Protein AF-E3NRN8-F1 (afdb_monomer_lite)

pLDDT: mean 70.72, std 14.94, range [36.44, 88.88]

Foldseek 3Di:
DDDDLVNQLVVQLVLLCPDPVRVPDDSVLSSVQSNQKDKDKDAAQDKDWDDPQKDKRWSDADWDWDDDDDDDDIIITTGDDGIIIMIIRGNPSVVD

Sequence (96 aa):
MMESAREKTMTMKRYLKWSNRFCGYPEAVLLRIAEFCIEMRYEAREELVVKPQHVYLVCRGSVSLFLVFFLKKFYCFRKMSKYSDVICVGNRFYDN

Secondary structure (DSSP, 8-state):
----HHHHHHHHHHHHHHSTTTTTS-HHHHHHHHHH-EEEEEETT-EEEE-TTEEEEE-SS-EEEE----SS--EEEEE-SSEEEEEEEEGGGG--

Radius of gyration: 14.34 Å; chains: 1; bounding box: 44×21×36 Å

InterPro domains:
  IPR018490 Cyclic nucleotide-binding domain superfamily [SSF51206] (12-71)

Organism: Caenorhabditis remanei (NCBI:txid31234)

Structure (mmCIF, N/CA/C/O backbone):
data_AF-E3NRN8-F1
#
_entry.id   AF-E3NRN8-F1
#
loop_
_atom_site.group_PDB
_atom_site.id
_atom_site.type_symbol
_atom_site.label_atom_id
_atom_site.label_alt_id
_atom_site.label_comp_id
_atom_site.label_asym_id
_atom_site.label_entity_id
_atom_site.label_seq_id
_atom_site.pdbx_PDB_ins_code
_atom_site.Cartn_x
_atom_site.Cartn_y
_atom_site.Cartn_z
_atom_site.occupancy
_atom_site.B_iso_or_equiv
_atom_site.auth_seq_id
_atom_site.auth_comp_id
_atom_site.auth_asym_id
_atom_site.auth_atom_id
_atom_site.pdbx_PDB_model_num
ATOM 1 N N . MET A 1 1 ? 18.043 7.561 15.381 1.00 46.84 1 MET A N 1
ATOM 2 C CA . MET A 1 1 ? 18.520 7.224 14.023 1.00 46.84 1 MET A CA 1
ATOM 3 C C . MET A 1 1 ? 17.540 7.821 13.034 1.00 46.84 1 MET A C 1
ATOM 5 O O . MET A 1 1 ? 16.350 7.572 13.171 1.00 46.84 1 MET A O 1
ATOM 9 N N . MET A 1 2 ? 18.011 8.671 12.124 1.00 47.84 2 MET A N 1
ATOM 10 C CA . MET A 1 2 ? 17.179 9.220 11.055 1.00 47.84 2 MET A CA 1
ATOM 11 C C . MET A 1 2 ? 17.213 8.194 9.919 1.00 47.84 2 MET A C 1
ATOM 13 O O . MET A 1 2 ? 18.263 8.006 9.315 1.00 47.84 2 MET A O 1
ATOM 17 N N . GLU A 1 3 ? 16.118 7.466 9.699 1.00 58.53 3 GLU A N 1
ATOM 18 C CA . GLU A 1 3 ? 15.992 6.597 8.520 1.00 58.53 3 GLU A CA 1
ATOM 19 C C . GLU A 1 3 ? 16.222 7.438 7.265 1.00 58.53 3 GLU A C 1
ATOM 21 O O . GLU A 1 3 ? 15.573 8.476 7.081 1.00 58.53 3 GLU A O 1
ATOM 26 N N . SER A 1 4 ? 17.134 6.999 6.401 1.00 71.00 4 SER A N 1
ATOM 27 C CA . SER A 1 4 ? 17.337 7.674 5.125 1.00 71.00 4 SER A CA 1
ATOM 28 C C . SER A 1 4 ? 16.077 7.531 4.267 1.00 71.00 4 SER A C 1
ATOM 30 O O . SER A 1 4 ? 15.387 6.508 4.309 1.00 71.00 4 SER A O 1
ATOM 32 N N . ALA A 1 5 ? 15.777 8.537 3.441 1.00 69.06 5 ALA A N 1
ATOM 33 C CA . ALA A 1 5 ? 14.652 8.469 2.504 1.00 69.06 5 ALA A CA 1
ATOM 34 C C . ALA A 1 5 ? 14.691 7.178 1.659 1.00 69.06 5 ALA A C 1
ATOM 36 O O . ALA A 1 5 ? 13.662 6.555 1.418 1.00 69.06 5 ALA A O 1
ATOM 37 N N . ARG A 1 6 ? 15.899 6.713 1.316 1.00 73.25 6 ARG A N 1
ATOM 38 C CA . ARG A 1 6 ? 16.143 5.480 0.561 1.00 73.25 6 ARG A CA 1
ATOM 39 C C . ARG A 1 6 ? 15.745 4.210 1.321 1.00 73.25 6 ARG A C 1
ATOM 41 O O . ARG A 1 6 ? 15.192 3.293 0.716 1.00 73.25 6 ARG A O 1
ATOM 48 N N . GLU A 1 7 ? 16.002 4.140 2.624 1.00 78.31 7 GLU A N 1
ATOM 49 C CA . GLU A 1 7 ? 15.593 3.003 3.462 1.00 78.31 7 GLU A CA 1
ATOM 50 C C . GLU A 1 7 ? 14.071 2.924 3.586 1.00 78.31 7 GLU A C 1
ATOM 52 O O . GLU A 1 7 ? 13.503 1.838 3.441 1.00 78.31 7 GLU A O 1
ATOM 57 N N . LYS A 1 8 ? 13.395 4.070 3.741 1.00 78.06 8 LYS A N 1
ATOM 58 C CA . LYS A 1 8 ? 11.925 4.131 3.764 1.00 78.06 8 LYS A CA 1
ATOM 59 C C . LYS A 1 8 ? 11.313 3.646 2.457 1.00 78.06 8 LYS A C 1
ATOM 61 O O . LYS A 1 8 ? 10.452 2.769 2.484 1.00 78.06 8 LYS A O 1
ATOM 66 N N . THR A 1 9 ? 11.808 4.127 1.314 1.00 81.19 9 THR A N 1
ATOM 67 C CA . THR A 1 9 ? 11.344 3.684 -0.011 1.00 81.19 9 THR A CA 1
ATOM 68 C C . THR A 1 9 ? 11.530 2.177 -0.195 1.00 81.19 9 THR A C 1
ATOM 70 O O . THR A 1 9 ? 10.631 1.483 -0.669 1.00 81.19 9 THR A O 1
ATOM 73 N N . MET A 1 10 ? 12.669 1.623 0.229 1.00 83.31 10 MET A N 1
ATOM 74 C CA . MET A 1 10 ? 12.925 0.183 0.123 1.00 83.31 10 MET A CA 1
ATOM 75 C C . MET A 1 10 ? 11.995 -0.649 1.013 1.00 83.31 10 MET A C 1
ATOM 77 O O . MET A 1 10 ? 11.551 -1.721 0.593 1.00 83.31 10 MET A O 1
ATOM 81 N N . THR A 1 11 ? 11.663 -0.158 2.205 1.00 84.31 11 THR A N 1
ATOM 82 C CA . THR A 1 11 ? 10.697 -0.797 3.107 1.00 84.31 11 THR A CA 1
ATOM 83 C C . THR A 1 11 ? 9.278 -0.741 2.531 1.00 84.31 11 THR A C 1
ATOM 85 O O . THR A 1 11 ? 8.608 -1.771 2.460 1.00 84.31 11 THR A O 1
ATOM 88 N N . MET A 1 12 ? 8.855 0.408 1.996 1.00 84.88 12 MET A N 1
ATOM 89 C CA . MET A 1 12 ? 7.572 0.573 1.296 1.00 84.88 12 MET A CA 1
ATOM 90 C C . MET A 1 12 ? 7.444 -0.368 0.096 1.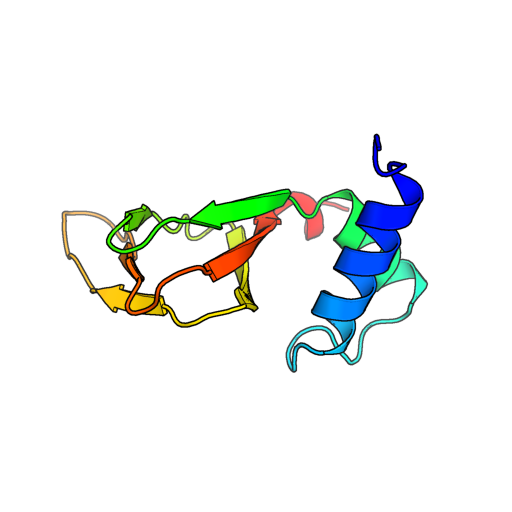00 84.88 12 MET A C 1
ATOM 92 O O . MET A 1 12 ? 6.432 -1.049 -0.065 1.00 84.88 12 MET A O 1
ATOM 96 N N . LYS A 1 13 ? 8.506 -0.482 -0.709 1.00 86.81 13 LYS A N 1
ATOM 97 C CA . LYS A 1 13 ? 8.570 -1.412 -1.843 1.00 86.81 13 LYS A CA 1
ATOM 98 C C . LYS A 1 13 ? 8.325 -2.857 -1.406 1.00 86.81 13 LYS A C 1
ATOM 100 O O . LYS A 1 13 ? 7.615 -3.593 -2.090 1.00 86.81 13 LYS A O 1
ATOM 105 N N . ARG A 1 14 ? 8.902 -3.279 -0.273 1.00 85.75 14 ARG A N 1
ATOM 106 C CA . ARG A 1 14 ? 8.686 -4.630 0.276 1.00 85.75 14 ARG A CA 1
ATOM 107 C C . ARG A 1 14 ? 7.222 -4.848 0.648 1.00 85.75 14 ARG A C 1
ATOM 109 O O . ARG A 1 14 ? 6.667 -5.872 0.262 1.00 85.75 14 ARG A O 1
ATOM 116 N N . TYR A 1 15 ? 6.588 -3.878 1.307 1.00 85.06 15 TYR A N 1
ATOM 117 C CA . TYR A 1 15 ? 5.163 -3.963 1.634 1.00 85.06 15 TYR A CA 1
ATOM 118 C C . TYR A 1 15 ? 4.278 -4.060 0.386 1.00 85.06 15 TYR A C 1
ATOM 120 O O . TYR A 1 15 ? 3.387 -4.905 0.332 1.00 85.06 15 TYR A O 1
ATOM 128 N N . LEU A 1 16 ? 4.562 -3.269 -0.653 1.00 85.12 16 LEU A N 1
ATOM 129 C CA . LEU A 1 16 ? 3.839 -3.351 -1.925 1.00 85.12 16 LEU A CA 1
ATOM 130 C C . LEU A 1 16 ? 4.002 -4.730 -2.578 1.00 85.12 16 LEU A C 1
ATOM 132 O O . LEU A 1 16 ? 3.014 -5.317 -3.021 1.00 85.12 16 LEU A O 1
ATOM 136 N N . LYS A 1 17 ? 5.219 -5.288 -2.573 1.00 86.00 17 LYS A N 1
ATOM 137 C CA . LYS A 1 17 ? 5.506 -6.616 -3.139 1.00 86.00 17 LYS A CA 1
ATOM 138 C C . LYS A 1 17 ? 4.757 -7.746 -2.425 1.00 86.00 17 LYS A C 1
ATOM 140 O O . LYS A 1 17 ? 4.417 -8.738 -3.060 1.00 86.00 17 LYS A O 1
ATOM 145 N N . TRP A 1 18 ? 4.496 -7.607 -1.127 1.00 84.56 18 TRP A N 1
ATOM 146 C CA . TRP A 1 18 ? 3.708 -8.575 -0.354 1.00 84.56 18 TRP A CA 1
ATOM 147 C C . TRP A 1 18 ? 2.197 -8.424 -0.529 1.00 84.56 18 TRP A C 1
ATOM 149 O O . TRP A 1 18 ? 1.443 -9.300 -0.116 1.00 84.56 18 TRP A O 1
ATOM 159 N N . SER A 1 19 ? 1.733 -7.340 -1.150 1.00 81.94 19 SER A N 1
ATOM 160 C CA . SER A 1 19 ? 0.314 -7.173 -1.443 1.00 81.94 19 SER A CA 1
ATOM 161 C C . SER A 1 19 ? -0.089 -7.954 -2.697 1.00 81.94 19 SER A C 1
ATOM 163 O O . SER A 1 19 ? 0.578 -7.877 -3.727 1.00 81.94 19 SER A O 1
ATOM 165 N N . ASN A 1 20 ? -1.245 -8.619 -2.663 1.00 80.81 20 ASN A N 1
ATOM 166 C CA . ASN A 1 20 ? -1.789 -9.302 -3.845 1.00 80.81 20 ASN A CA 1
ATOM 167 C C . ASN A 1 20 ? -2.077 -8.349 -5.013 1.00 80.81 20 ASN A C 1
ATOM 169 O O . ASN A 1 20 ? -2.084 -8.767 -6.164 1.00 80.81 20 ASN A O 1
ATOM 173 N N . ARG A 1 21 ? -2.335 -7.067 -4.724 1.00 81.00 21 ARG A N 1
ATOM 174 C CA . ARG A 1 21 ? -2.651 -6.072 -5.752 1.00 81.00 21 ARG A CA 1
ATOM 175 C C . ARG A 1 21 ? -1.408 -5.598 -6.492 1.00 81.00 21 ARG A C 1
ATOM 177 O O . ARG A 1 21 ? -1.490 -5.359 -7.691 1.00 81.00 21 ARG A O 1
ATOM 184 N N . PHE A 1 22 ? -0.294 -5.421 -5.779 1.00 83.31 22 PHE A N 1
ATOM 185 C CA . PHE A 1 22 ? 0.906 -4.820 -6.351 1.00 83.31 22 PHE A CA 1
ATOM 186 C C . PHE A 1 22 ? 2.043 -5.818 -6.634 1.00 83.31 22 PHE A C 1
ATOM 188 O O . PHE A 1 22 ? 3.002 -5.452 -7.307 1.00 83.31 22 PHE A O 1
ATOM 195 N N . CYS A 1 23 ? 1.953 -7.076 -6.190 1.00 82.00 23 CYS A N 1
ATOM 196 C CA . CYS A 1 23 ? 3.036 -8.061 -6.329 1.00 82.00 23 CYS A CA 1
ATOM 197 C C . CYS A 1 23 ? 3.507 -8.315 -7.772 1.00 82.00 23 CYS A C 1
ATOM 199 O O . CYS A 1 23 ? 4.669 -8.667 -7.967 1.00 82.00 23 CYS A O 1
ATOM 201 N N . GLY A 1 24 ? 2.633 -8.126 -8.766 1.00 85.12 24 GLY A N 1
ATOM 202 C CA . GLY A 1 24 ? 2.933 -8.356 -10.182 1.00 85.12 24 GLY A CA 1
ATOM 203 C C . GLY A 1 24 ? 3.563 -7.171 -10.921 1.00 85.12 24 GLY A C 1
ATOM 204 O O . GLY A 1 24 ? 3.944 -7.330 -12.079 1.00 85.12 24 GLY A O 1
ATOM 205 N N . TYR A 1 25 ? 3.670 -5.987 -10.306 1.00 86.44 25 TYR A N 1
ATOM 206 C CA . TYR A 1 25 ? 4.255 -4.835 -10.998 1.00 86.44 25 TYR A CA 1
ATOM 207 C C . TYR A 1 25 ? 5.784 -4.945 -11.108 1.00 86.44 25 TYR A C 1
ATOM 209 O O . TYR A 1 25 ? 6.439 -5.453 -10.191 1.00 86.44 25 TYR A O 1
ATOM 217 N N . PRO A 1 26 ? 6.381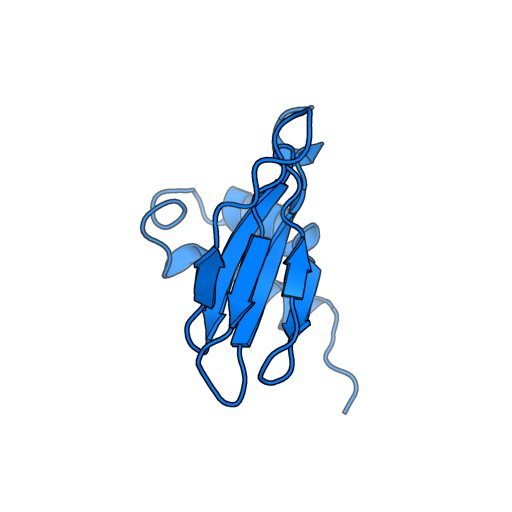 -4.407 -12.190 1.00 88.88 26 PRO A N 1
ATOM 218 C CA . PRO A 1 26 ? 7.828 -4.316 -12.326 1.00 88.88 26 PRO A CA 1
ATOM 219 C C . PRO A 1 26 ? 8.467 -3.552 -11.165 1.00 88.88 26 PRO A C 1
ATOM 221 O O . PRO A 1 26 ? 7.895 -2.598 -10.634 1.00 88.88 26 PRO A O 1
ATOM 224 N N . GLU A 1 27 ? 9.705 -3.904 -10.821 1.00 87.00 27 GLU A N 1
ATOM 225 C CA . GLU A 1 27 ? 10.411 -3.291 -9.691 1.00 87.00 27 GLU A CA 1
ATOM 226 C C . GLU A 1 27 ? 10.555 -1.765 -9.824 1.00 87.00 27 GLU A C 1
ATOM 228 O O . GLU A 1 27 ? 10.387 -1.048 -8.839 1.00 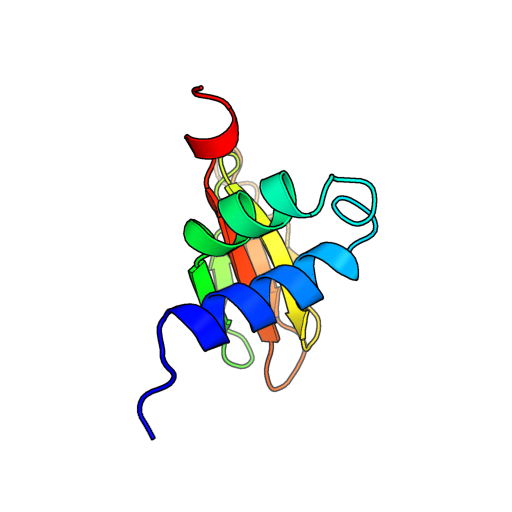87.00 27 GLU A O 1
ATOM 233 N N . ALA A 1 28 ? 10.778 -1.257 -11.040 1.00 86.62 28 ALA A N 1
ATOM 234 C CA . ALA A 1 28 ? 10.837 0.179 -11.313 1.00 86.62 28 ALA A CA 1
ATOM 235 C C . ALA A 1 28 ? 9.511 0.899 -11.005 1.00 86.62 28 ALA A C 1
ATOM 237 O O . ALA A 1 28 ? 9.515 2.015 -10.488 1.00 86.62 28 ALA A O 1
ATOM 238 N N . VAL A 1 29 ? 8.374 0.249 -11.275 1.00 86.25 29 VAL A N 1
ATOM 239 C CA . VAL A 1 29 ? 7.041 0.789 -10.969 1.00 86.25 29 VAL A CA 1
ATOM 240 C C . VAL A 1 29 ? 6.809 0.769 -9.461 1.00 86.25 29 VAL A C 1
ATOM 242 O O . VAL A 1 29 ? 6.376 1.768 -8.898 1.00 86.25 29 VAL A O 1
ATOM 245 N N . LEU A 1 30 ? 7.170 -0.324 -8.783 1.00 86.44 30 LEU A N 1
ATOM 246 C CA . LEU A 1 30 ? 7.064 -0.423 -7.325 1.00 86.44 30 LEU A CA 1
ATOM 247 C C .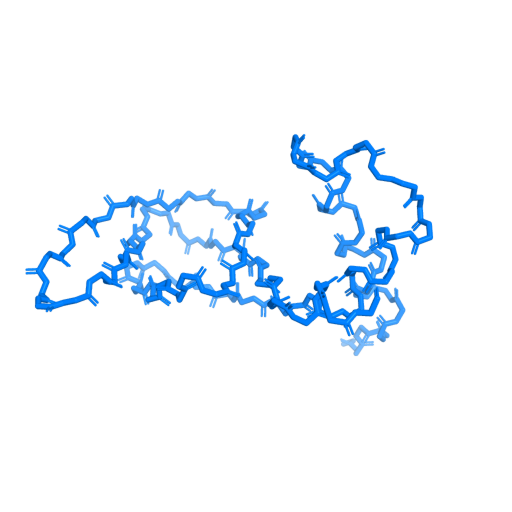 LEU A 1 30 ? 7.924 0.612 -6.594 1.00 86.44 30 LEU A C 1
ATOM 249 O O . LEU A 1 30 ? 7.491 1.135 -5.572 1.00 86.44 30 LEU A O 1
ATOM 253 N N . LEU A 1 31 ? 9.118 0.914 -7.109 1.00 86.44 31 LEU A N 1
ATOM 254 C CA . LEU A 1 31 ? 9.985 1.965 -6.573 1.00 86.44 31 LEU A CA 1
ATOM 255 C C . LEU A 1 31 ? 9.341 3.343 -6.702 1.00 86.44 31 LEU A C 1
ATOM 257 O O . LEU A 1 31 ? 9.269 4.056 -5.706 1.00 86.44 31 LEU A O 1
ATOM 261 N N . ARG A 1 32 ? 8.786 3.676 -7.875 1.00 86.06 32 ARG A N 1
ATOM 262 C CA . ARG A 1 32 ? 8.021 4.920 -8.034 1.00 86.06 32 ARG A CA 1
ATOM 263 C C . ARG A 1 32 ? 6.836 4.960 -7.075 1.00 86.06 32 ARG A C 1
ATOM 265 O O . ARG A 1 32 ? 6.620 5.975 -6.429 1.00 86.06 32 ARG A O 1
ATOM 272 N N . ILE A 1 33 ? 6.083 3.864 -6.930 1.00 84.38 33 ILE A N 1
ATOM 273 C CA . ILE A 1 33 ? 4.959 3.802 -5.975 1.00 84.38 33 ILE A CA 1
ATOM 274 C C . ILE A 1 33 ? 5.435 4.060 -4.557 1.00 84.38 33 ILE A C 1
ATOM 276 O O . ILE A 1 33 ? 4.853 4.895 -3.865 1.00 84.38 33 ILE A O 1
ATOM 280 N N . ALA A 1 34 ? 6.524 3.419 -4.155 1.00 85.62 34 ALA A N 1
ATOM 281 C CA . ALA A 1 34 ? 7.118 3.592 -2.844 1.00 85.62 34 ALA A CA 1
ATOM 282 C C . ALA A 1 34 ? 7.553 5.039 -2.546 1.00 85.62 34 ALA A C 1
ATOM 284 O O . ALA A 1 34 ? 7.508 5.432 -1.384 1.00 85.62 34 ALA A O 1
ATOM 285 N N . GLU A 1 35 ? 7.932 5.834 -3.551 1.00 83.56 35 GLU A N 1
ATOM 286 C CA . GLU A 1 35 ? 8.302 7.248 -3.377 1.00 83.56 35 GLU A CA 1
ATOM 287 C C . GLU A 1 35 ? 7.111 8.148 -3.014 1.00 83.56 35 GLU A C 1
ATOM 289 O O . GLU A 1 35 ? 7.278 9.096 -2.250 1.00 83.56 35 GLU A O 1
ATOM 294 N N . PHE A 1 36 ? 5.904 7.849 -3.507 1.00 82.88 36 PHE A N 1
ATOM 295 C CA . PHE A 1 36 ? 4.692 8.627 -3.191 1.00 82.88 36 PHE A CA 1
ATOM 296 C C . PHE A 1 36 ? 3.861 8.037 -2.048 1.00 82.88 36 PHE A C 1
ATOM 298 O O . PHE A 1 36 ? 2.848 8.616 -1.649 1.00 82.88 36 PHE A O 1
ATOM 305 N N . CYS A 1 37 ? 4.246 6.866 -1.548 1.00 83.56 37 CYS A N 1
ATOM 306 C CA . CYS A 1 37 ? 3.580 6.223 -0.430 1.00 83.56 37 CYS A CA 1
ATOM 307 C C . CYS A 1 37 ? 3.785 7.028 0.855 1.00 83.56 37 CYS A C 1
ATOM 309 O O . CYS A 1 37 ? 4.912 7.334 1.240 1.00 83.56 37 CYS A O 1
ATOM 311 N N . ILE A 1 38 ? 2.694 7.291 1.569 1.00 82.44 38 ILE A N 1
ATOM 312 C CA . ILE A 1 38 ? 2.740 7.922 2.889 1.00 82.44 38 ILE A CA 1
ATOM 313 C C . ILE A 1 38 ? 2.440 6.856 3.938 1.00 82.44 38 ILE A C 1
ATOM 315 O O . ILE A 1 38 ? 1.387 6.218 3.895 1.00 82.44 38 ILE A O 1
ATOM 319 N N . GLU A 1 39 ? 3.371 6.658 4.872 1.00 83.00 39 GLU A N 1
ATOM 320 C CA . GLU A 1 39 ? 3.142 5.826 6.053 1.00 83.00 39 GLU A CA 1
ATOM 321 C C . GLU A 1 39 ? 2.246 6.582 7.033 1.00 83.00 39 GLU A C 1
ATOM 323 O O . GLU A 1 39 ? 2.553 7.703 7.436 1.00 83.00 39 GLU A O 1
ATOM 328 N N . MET A 1 40 ? 1.145 5.959 7.428 1.00 82.50 40 MET A N 1
ATOM 329 C CA . MET A 1 40 ? 0.254 6.452 8.465 1.00 82.50 40 MET A CA 1
ATOM 330 C C . MET A 1 40 ? 0.200 5.415 9.575 1.00 82.50 40 MET A C 1
ATOM 332 O O . MET A 1 40 ? -0.059 4.234 9.332 1.00 82.50 40 MET A O 1
ATOM 336 N N . ARG A 1 41 ? 0.441 5.864 10.803 1.00 81.88 41 ARG A N 1
ATOM 337 C CA . ARG A 1 41 ? 0.356 5.026 11.995 1.00 81.88 41 ARG A CA 1
ATOM 338 C C . ARG A 1 41 ? -0.887 5.419 12.755 1.00 81.88 41 ARG A C 1
ATOM 340 O O . ARG A 1 41 ? -1.062 6.594 13.054 1.00 81.88 41 ARG A O 1
ATOM 347 N N . TYR A 1 42 ? -1.717 4.428 13.040 1.00 76.25 42 TYR A N 1
ATOM 348 C CA . TYR A 1 42 ? -2.933 4.623 13.812 1.00 76.25 42 TYR A CA 1
ATOM 349 C C . TYR A 1 42 ? -2.814 3.913 15.153 1.00 76.25 42 TYR A C 1
ATOM 351 O O . TYR A 1 42 ? -2.388 2.751 15.213 1.00 76.25 42 TYR A O 1
ATOM 359 N N . GLU A 1 43 ? -3.235 4.574 16.224 1.00 73.88 43 GLU A N 1
ATOM 360 C CA . GLU A 1 43 ? -3.385 3.994 17.556 1.00 73.88 43 GLU A CA 1
ATOM 361 C C . GLU A 1 43 ? -4.693 3.202 17.687 1.00 73.88 43 GLU A C 1
ATOM 363 O O . GLU A 1 43 ? -5.552 3.181 16.804 1.00 73.88 43 GLU A O 1
ATOM 368 N N . ALA A 1 44 ? -4.805 2.390 18.741 1.00 68.94 44 ALA A N 1
ATOM 369 C CA . ALA A 1 44 ? -6.009 1.600 18.983 1.00 68.94 44 ALA A CA 1
ATOM 370 C C . ALA A 1 44 ? -7.234 2.517 19.129 1.00 68.94 44 ALA A C 1
ATOM 372 O O . ALA A 1 44 ? -7.190 3.484 19.879 1.00 68.94 44 ALA A O 1
ATOM 373 N N . ARG A 1 45 ? -8.345 2.158 18.467 1.00 71.25 45 ARG A N 1
ATOM 374 C CA . ARG A 1 45 ? -9.617 2.911 18.436 1.00 71.25 45 ARG A CA 1
ATOM 375 C C . ARG A 1 45 ? -9.605 4.218 17.641 1.00 71.25 45 ARG A C 1
ATOM 377 O O . ARG A 1 45 ? -10.667 4.825 17.543 1.00 71.25 45 ARG A O 1
ATOM 384 N N . GLU A 1 46 ? -8.483 4.609 17.041 1.00 74.44 46 GLU A N 1
ATOM 385 C CA . GLU A 1 46 ? -8.492 5.711 16.082 1.00 74.44 46 GLU A CA 1
ATOM 386 C C . GLU A 1 46 ? -9.282 5.340 14.824 1.00 74.44 46 GLU A C 1
ATOM 388 O O . GLU A 1 46 ? -9.307 4.184 14.376 1.00 74.44 46 GLU A O 1
ATOM 393 N N . GLU A 1 47 ? -9.946 6.351 14.276 1.00 72.06 47 GLU A N 1
ATOM 394 C CA . GLU A 1 47 ? -10.751 6.249 13.069 1.00 72.06 47 GLU A CA 1
ATOM 395 C C . GLU A 1 47 ? -9.955 6.769 11.873 1.00 72.06 47 GLU A C 1
ATOM 397 O O . GLU A 1 47 ? -9.515 7.919 11.834 1.00 72.06 47 GLU A O 1
ATOM 402 N N . LEU A 1 48 ? -9.782 5.909 10.871 1.00 75.56 48 LEU A N 1
ATOM 403 C CA . LEU A 1 48 ? -9.230 6.285 9.578 1.00 75.56 48 LEU A CA 1
ATOM 404 C C . LEU A 1 48 ? -10.390 6.626 8.637 1.00 75.56 48 LEU A C 1
ATOM 406 O O . LEU A 1 48 ? -11.138 5.748 8.196 1.00 75.56 48 LEU A O 1
ATOM 410 N N . VAL A 1 49 ? -10.500 7.908 8.285 1.00 76.81 49 VAL A N 1
ATOM 411 C CA . VAL A 1 49 ? -11.420 8.376 7.244 1.00 76.81 49 VAL A CA 1
ATOM 412 C C . VAL A 1 49 ? -10.796 8.118 5.875 1.00 76.81 49 VAL A C 1
ATOM 414 O O . VAL A 1 49 ? -9.812 8.747 5.481 1.00 76.81 49 VAL A O 1
ATOM 417 N N . VAL A 1 50 ? -11.383 7.186 5.133 1.00 73.56 50 VAL A N 1
ATOM 418 C CA . VAL A 1 50 ? -10.904 6.782 3.811 1.00 73.56 50 VAL A CA 1
ATOM 419 C C . VAL A 1 50 ? -11.416 7.754 2.771 1.00 73.56 50 VAL A C 1
ATOM 421 O O . VAL A 1 50 ? -12.625 7.955 2.623 1.00 73.56 50 VAL A O 1
ATOM 424 N N . LYS A 1 51 ? -10.497 8.304 1.982 1.00 76.62 51 LYS A N 1
ATOM 425 C CA . LYS A 1 51 ? -10.856 9.069 0.792 1.00 76.62 51 LYS A CA 1
ATOM 426 C C . LYS A 1 51 ? -10.940 8.125 -0.409 1.00 76.62 51 LYS A C 1
ATOM 428 O O . LYS A 1 51 ? -9.979 7.406 -0.666 1.00 76.62 51 LYS A O 1
ATOM 433 N N . PRO A 1 52 ? -12.024 8.155 -1.204 1.00 70.50 52 PRO A N 1
ATOM 434 C CA . PRO A 1 52 ? -12.195 7.248 -2.346 1.00 70.50 52 PRO A CA 1
ATOM 435 C C . PRO A 1 52 ? -11.136 7.432 -3.448 1.00 70.50 52 PRO A C 1
ATOM 437 O O . PRO A 1 52 ? -10.943 6.547 -4.270 1.00 70.50 52 PRO A O 1
ATOM 440 N N . GLN A 1 53 ? -10.441 8.571 -3.458 1.00 75.88 53 GLN A N 1
ATOM 441 C CA . GLN A 1 53 ? -9.363 8.902 -4.397 1.00 75.88 53 GLN A CA 1
ATOM 442 C C . GLN A 1 53 ? -8.001 8.301 -4.000 1.00 75.88 53 GLN A C 1
ATOM 444 O O . GLN A 1 53 ? -6.994 8.618 -4.619 1.00 75.88 53 GLN A O 1
ATOM 449 N N . HIS A 1 54 ? -7.918 7.538 -2.912 1.00 78.94 54 HIS A N 1
ATOM 450 C CA . HIS A 1 54 ? -6.656 6.997 -2.412 1.00 78.94 54 HIS A CA 1
ATOM 451 C C . HIS A 1 54 ? -6.781 5.487 -2.231 1.00 78.94 54 HIS A C 1
ATOM 453 O O . HIS A 1 54 ? -7.842 4.967 -1.882 1.00 78.94 54 HIS A O 1
ATOM 459 N N . VAL A 1 55 ? -5.682 4.777 -2.464 1.00 81.69 55 VAL A N 1
ATOM 460 C CA . VAL A 1 55 ? -5.576 3.348 -2.185 1.00 81.69 55 VAL A CA 1
ATOM 461 C C . VAL A 1 55 ? -4.851 3.182 -0.860 1.00 81.69 55 VAL A C 1
ATOM 463 O O . VAL A 1 55 ? -3.756 3.700 -0.678 1.00 81.69 55 VAL A O 1
ATOM 466 N N . TYR A 1 56 ? -5.458 2.444 0.061 1.00 83.12 56 TYR A N 1
ATOM 467 C CA . TYR A 1 56 ? -4.897 2.194 1.383 1.00 83.12 56 TYR A CA 1
ATOM 468 C C . TYR A 1 56 ? -4.462 0.732 1.473 1.00 83.12 56 TYR A C 1
ATOM 470 O O . TYR A 1 56 ? -5.237 -0.167 1.143 1.00 83.12 56 TYR A O 1
ATOM 478 N N . LEU A 1 57 ? -3.229 0.495 1.911 1.00 84.44 57 LEU A N 1
ATOM 479 C CA . LEU A 1 57 ? -2.672 -0.831 2.151 1.00 84.44 57 LEU A CA 1
ATOM 480 C C . LEU A 1 57 ? -2.365 -0.973 3.640 1.00 84.44 57 LEU A C 1
ATOM 482 O O . LEU A 1 57 ? -1.591 -0.199 4.188 1.00 84.44 57 LEU A O 1
ATOM 486 N N . VAL A 1 58 ? -2.958 -1.963 4.299 1.00 84.75 58 VAL A N 1
ATOM 487 C CA . VAL A 1 58 ? -2.667 -2.250 5.709 1.00 84.75 58 VAL A CA 1
ATOM 488 C C . VAL A 1 58 ? -1.445 -3.162 5.774 1.00 84.75 58 VAL A C 1
ATOM 490 O O . VAL A 1 58 ? -1.490 -4.291 5.294 1.00 84.75 58 VAL A O 1
ATOM 493 N N . CYS A 1 59 ? -0.352 -2.663 6.344 1.00 82.62 59 CYS A N 1
ATOM 494 C CA . CYS A 1 59 ? 0.932 -3.360 6.428 1.00 82.62 59 CYS A CA 1
ATOM 495 C C . CYS A 1 59 ? 1.109 -4.115 7.741 1.00 82.62 59 CYS A C 1
ATOM 497 O O . CYS A 1 59 ? 1.769 -5.153 7.778 1.00 82.62 59 CYS A O 1
ATOM 499 N N . ARG A 1 60 ? 0.526 -3.600 8.827 1.00 80.00 60 ARG A N 1
ATOM 500 C CA . ARG A 1 60 ? 0.508 -4.257 10.137 1.00 80.00 60 ARG A CA 1
ATOM 501 C C . ARG A 1 60 ? -0.843 -4.080 10.806 1.00 80.00 60 ARG A C 1
ATOM 503 O O . ARG A 1 60 ? -1.519 -3.080 10.586 1.00 80.00 60 ARG A O 1
ATOM 510 N N . GLY A 1 61 ? -1.196 -5.040 11.655 1.00 80.50 61 GLY A N 1
ATOM 511 C CA . GLY A 1 61 ? -2.428 -5.012 12.433 1.00 80.50 61 GLY A CA 1
ATOM 512 C C . GLY A 1 61 ? -3.672 -5.355 11.615 1.00 80.50 61 GLY A C 1
ATOM 513 O O . GLY A 1 61 ? -3.603 -5.953 10.545 1.00 80.50 61 GLY A O 1
ATOM 514 N N . SER A 1 62 ? -4.828 -4.995 12.163 1.00 74.31 62 SER A N 1
ATOM 515 C CA . SER A 1 62 ? -6.133 -5.221 11.548 1.00 74.31 62 SER A CA 1
ATOM 516 C C . SER A 1 62 ? -6.983 -3.961 11.635 1.00 74.31 62 SER A C 1
ATOM 518 O O . SER A 1 62 ? -6.918 -3.194 12.604 1.00 74.31 62 SER A O 1
ATOM 520 N N . VAL A 1 63 ? -7.785 -3.747 10.598 1.00 74.56 63 VAL A N 1
ATOM 521 C CA . VAL A 1 63 ? -8.781 -2.680 10.527 1.00 74.56 63 VAL A CA 1
ATOM 522 C C . VAL A 1 63 ? -10.151 -3.313 10.348 1.00 74.56 63 VAL A C 1
ATOM 524 O O . VAL A 1 63 ? -10.298 -4.288 9.614 1.00 74.56 63 VAL A O 1
ATOM 527 N N . SER A 1 64 ? -11.153 -2.769 11.018 1.00 74.25 64 SER A N 1
ATOM 528 C CA . SER A 1 64 ? -12.549 -3.136 10.819 1.00 74.25 64 SER A CA 1
ATOM 529 C C . SER A 1 64 ? -13.216 -2.051 10.000 1.00 74.25 64 SER A C 1
ATOM 531 O O . SER A 1 64 ? -13.056 -0.861 10.261 1.00 74.25 64 SER A O 1
ATOM 533 N N . LEU A 1 65 ? -13.955 -2.454 8.978 1.00 71.56 65 LEU A N 1
ATOM 534 C CA . LEU A 1 65 ? -14.694 -1.521 8.147 1.00 71.56 65 LEU A CA 1
ATOM 535 C C . LEU A 1 65 ? -16.023 -1.189 8.832 1.00 71.56 65 LEU A C 1
ATOM 537 O O . LEU A 1 65 ? -16.826 -2.081 9.094 1.00 71.56 65 LEU A O 1
ATOM 541 N N . PHE A 1 66 ? -16.253 0.093 9.099 1.00 67.44 66 PHE A N 1
ATOM 542 C CA . PHE A 1 66 ? -17.530 0.620 9.563 1.00 67.44 66 PHE A CA 1
ATOM 543 C C . PHE A 1 66 ? -18.123 1.506 8.463 1.00 67.44 66 PHE A C 1
ATOM 545 O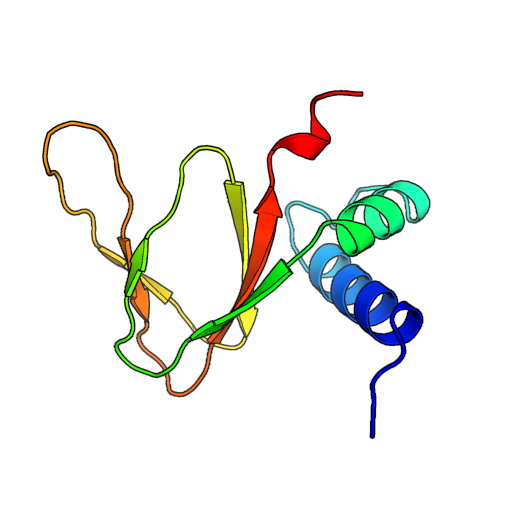 O . PHE A 1 66 ? -17.598 2.565 8.112 1.00 67.44 66 PHE A O 1
ATOM 552 N N . LEU A 1 67 ? -19.232 1.049 7.885 1.00 62.09 67 LEU A N 1
ATOM 553 C CA . LEU A 1 67 ? -19.985 1.800 6.884 1.00 62.09 67 LEU A CA 1
ATOM 554 C C . LEU A 1 67 ? -20.871 2.830 7.587 1.00 62.09 67 LEU A C 1
ATOM 556 O O . LEU A 1 67 ? -21.931 2.492 8.106 1.00 62.09 67 LEU A O 1
ATOM 560 N N . VAL A 1 68 ? -20.436 4.091 7.594 1.00 59.12 68 VAL A N 1
ATOM 561 C CA . VAL A 1 68 ? -21.236 5.220 8.085 1.00 59.12 68 VAL A CA 1
ATOM 562 C C . VAL A 1 68 ? -21.818 5.957 6.879 1.00 59.12 68 VAL A C 1
ATOM 564 O O . VAL A 1 68 ? -21.120 6.684 6.174 1.00 59.12 68 VAL A O 1
ATOM 567 N N . PHE A 1 69 ? -23.109 5.758 6.610 1.00 52.75 69 PHE A N 1
ATOM 568 C CA . PHE A 1 69 ? -23.816 6.441 5.524 1.00 52.75 69 PHE A CA 1
ATOM 569 C C . PHE A 1 69 ? -24.253 7.845 5.959 1.00 52.75 69 PHE A C 1
ATOM 571 O O . PHE A 1 69 ? -25.410 8.070 6.295 1.00 52.75 69 PHE A O 1
ATOM 578 N N . PHE A 1 70 ? -23.333 8.810 5.924 1.00 47.53 70 PHE A N 1
ATOM 579 C CA . PHE A 1 70 ? -23.676 10.233 6.000 1.00 47.53 70 PHE A CA 1
ATOM 580 C C . PHE A 1 70 ? -23.532 10.870 4.610 1.00 47.53 70 PHE A C 1
ATOM 582 O O . PHE A 1 70 ? -22.442 11.183 4.144 1.00 47.53 70 PHE A O 1
ATOM 589 N N . LEU A 1 71 ? -24.668 11.007 3.924 1.00 43.62 71 LEU A N 1
ATOM 590 C CA . LEU A 1 71 ? -24.968 11.961 2.844 1.00 43.62 71 LEU A CA 1
ATOM 591 C C . LEU A 1 71 ? -24.124 12.027 1.550 1.00 43.62 71 LEU A C 1
ATOM 593 O O . LEU A 1 71 ? -24.637 12.618 0.606 1.00 43.62 71 LEU A O 1
ATOM 597 N N . LYS A 1 72 ? -22.928 11.431 1.417 1.00 43.53 72 LYS A N 1
ATOM 598 C CA . LYS A 1 72 ? -22.203 11.207 0.133 1.00 43.53 72 LYS A CA 1
ATOM 599 C C . LYS A 1 72 ? -20.866 10.472 0.387 1.00 43.53 72 LYS A C 1
ATOM 601 O O . LYS A 1 72 ? -19.838 11.100 0.584 1.00 43.53 72 LYS A O 1
ATOM 606 N N . LYS A 1 73 ? -20.909 9.129 0.397 1.00 46.06 73 LYS A N 1
ATOM 607 C CA . LYS A 1 73 ? -19.787 8.149 0.382 1.00 46.06 73 LYS A CA 1
ATOM 608 C C . LYS A 1 73 ? -18.477 8.556 1.095 1.00 46.06 73 LYS A C 1
ATOM 610 O O . LYS A 1 73 ? -17.505 8.940 0.448 1.00 46.06 73 LYS A O 1
ATOM 615 N N . PHE A 1 74 ? -18.407 8.281 2.397 1.00 50.19 74 PHE A N 1
ATOM 616 C CA . PHE A 1 74 ? -17.149 8.094 3.127 1.00 50.19 74 PHE A CA 1
ATOM 617 C C . PHE A 1 74 ? -17.118 6.679 3.718 1.00 50.19 74 PHE A C 1
ATOM 619 O O . PHE A 1 74 ? -18.116 6.219 4.268 1.00 50.19 74 PHE A O 1
ATOM 626 N N . TYR A 1 75 ? -15.990 5.976 3.587 1.00 53.38 75 TYR A N 1
ATOM 627 C CA . TYR A 1 75 ? -15.760 4.713 4.294 1.00 53.38 75 TYR A CA 1
ATOM 628 C C . TYR A 1 75 ? -14.928 5.028 5.539 1.00 53.38 75 TYR A C 1
ATOM 630 O O . TYR A 1 75 ? -13.916 5.722 5.436 1.00 53.38 75 TYR A O 1
ATOM 638 N N . CYS A 1 76 ? -15.354 4.552 6.708 1.00 50.94 76 CYS A N 1
ATOM 639 C CA . CYS A 1 76 ? -14.581 4.689 7.937 1.00 50.94 76 CYS A CA 1
ATOM 640 C C . CYS A 1 76 ? -13.972 3.328 8.282 1.00 50.94 76 CYS A C 1
ATOM 642 O O . CYS A 1 76 ? -14.679 2.324 8.380 1.00 50.94 76 CYS A O 1
ATOM 644 N N . PHE A 1 77 ? -12.655 3.269 8.446 1.00 56.59 77 PHE A N 1
ATOM 645 C CA . PHE A 1 77 ? -12.019 2.119 9.076 1.00 56.59 77 PHE A CA 1
ATOM 646 C C . PHE A 1 77 ? -11.854 2.426 10.558 1.00 56.59 77 PHE A C 1
ATOM 648 O O . PHE A 1 77 ? -11.163 3.371 10.930 1.00 56.59 77 PHE A O 1
ATOM 655 N N . ARG A 1 78 ? -12.447 1.597 11.411 1.00 46.81 78 ARG A N 1
ATOM 656 C CA . ARG A 1 78 ? -12.189 1.607 12.847 1.00 46.81 78 ARG A CA 1
ATOM 657 C C . ARG A 1 78 ? -11.279 0.440 13.172 1.00 46.81 78 ARG A C 1
ATOM 659 O O . ARG A 1 78 ? -11.559 -0.708 12.842 1.00 46.81 78 ARG A O 1
ATOM 666 N N . LYS A 1 79 ? -10.154 0.721 13.800 1.00 54.78 79 LYS A N 1
ATOM 667 C CA . LYS A 1 79 ? -9.135 -0.285 14.087 1.00 54.78 79 LYS A CA 1
ATOM 668 C C . LYS A 1 79 ? -9.550 -1.229 15.229 1.00 54.78 79 LYS A C 1
ATOM 670 O O . LYS A 1 79 ? -10.124 -0.775 16.217 1.00 54.78 79 LYS A O 1
ATOM 675 N N . MET A 1 80 ? -9.19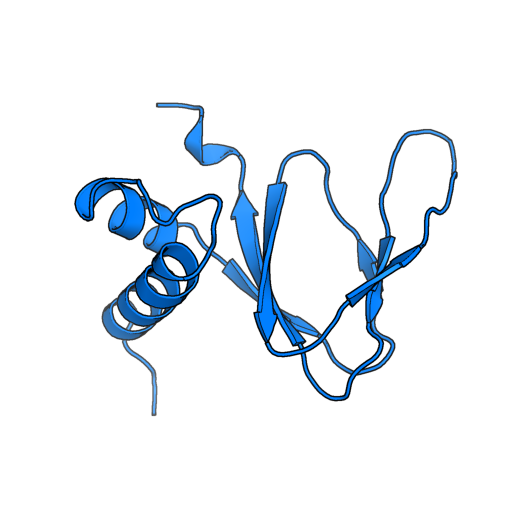4 -2.517 15.130 1.00 47.38 80 MET A N 1
ATOM 676 C CA . MET A 1 80 ? -9.459 -3.527 16.177 1.00 47.38 80 MET A CA 1
ATOM 677 C C . MET A 1 80 ? -8.239 -3.893 17.051 1.00 47.38 80 MET A C 1
ATOM 679 O O . MET A 1 80 ? -8.428 -4.458 18.123 1.00 47.38 80 MET A O 1
ATOM 683 N N . SER A 1 81 ? -7.000 -3.574 16.644 1.00 45.06 81 SER A N 1
ATOM 684 C CA . SER A 1 81 ? -5.763 -4.050 17.309 1.00 45.06 81 SER A CA 1
ATOM 685 C C . SER A 1 81 ? -4.850 -2.927 17.848 1.00 45.06 81 SER A C 1
ATOM 687 O O . SER A 1 81 ? -5.069 -1.749 17.569 1.00 45.06 81 SER A O 1
ATOM 689 N N . LYS A 1 82 ? -3.819 -3.287 18.637 1.00 49.88 82 LYS A N 1
ATOM 690 C CA . LYS A 1 82 ? -2.922 -2.373 19.380 1.00 49.88 82 LYS A CA 1
ATOM 691 C C . LYS A 1 82 ? -2.166 -1.383 18.473 1.00 49.88 82 LYS A C 1
ATOM 693 O O . LYS A 1 82 ? -2.188 -0.197 18.767 1.00 49.88 82 LYS A O 1
ATOM 698 N N . TYR A 1 83 ? -1.642 -1.790 17.308 1.00 49.72 83 TYR A N 1
ATOM 699 C CA . TYR A 1 83 ? -0.946 -0.921 16.325 1.00 49.72 83 TYR A CA 1
ATOM 700 C C . TYR A 1 83 ? -1.231 -1.376 14.886 1.00 49.72 83 TYR A C 1
ATOM 702 O O . TYR A 1 83 ? -1.251 -2.580 14.633 1.00 49.72 83 TYR A O 1
ATOM 710 N N . SER A 1 84 ? -1.502 -0.428 13.980 1.00 56.31 84 SER A N 1
ATOM 711 C CA . SER A 1 84 ? -1.704 -0.713 12.556 1.00 56.31 84 SER A CA 1
ATOM 712 C C . SER A 1 84 ? -0.969 0.326 11.727 1.00 56.31 84 SER A C 1
ATOM 714 O O . SER A 1 84 ? -1.247 1.521 11.848 1.00 56.31 84 SER A O 1
ATOM 716 N N . ASP A 1 85 ? -0.063 -0.157 10.886 1.00 61.31 85 ASP A N 1
ATOM 717 C CA . ASP A 1 85 ? 0.659 0.661 9.919 1.00 61.31 85 ASP A CA 1
ATOM 718 C C . ASP A 1 85 ? -0.113 0.578 8.604 1.00 61.31 85 ASP A C 1
ATOM 720 O O . ASP A 1 85 ? -0.357 -0.519 8.091 1.00 61.31 85 ASP A O 1
ATOM 724 N N . VAL A 1 86 ? -0.539 1.723 8.078 1.00 66.00 86 VAL A N 1
ATOM 725 C CA . VAL A 1 86 ? -1.298 1.826 6.831 1.00 66.00 86 VAL A CA 1
ATOM 726 C C . VAL A 1 86 ? -0.520 2.695 5.859 1.00 66.00 86 VAL A C 1
ATOM 728 O O . VAL A 1 86 ? -0.132 3.813 6.177 1.00 66.00 86 VAL A O 1
ATOM 731 N N . ILE A 1 87 ? -0.319 2.201 4.647 1.00 75.06 87 ILE A N 1
ATOM 732 C CA . ILE A 1 87 ? 0.254 2.966 3.549 1.00 75.06 87 ILE A CA 1
ATOM 733 C C . ILE A 1 87 ? -0.877 3.583 2.745 1.00 75.06 87 ILE A C 1
ATOM 735 O O . ILE A 1 87 ? -1.762 2.877 2.265 1.00 75.06 87 ILE A O 1
ATOM 739 N N . CYS A 1 88 ? -0.824 4.897 2.568 1.00 71.19 88 CYS A N 1
ATOM 740 C CA . CYS A 1 88 ? -1.667 5.611 1.626 1.00 71.19 88 CYS A CA 1
ATOM 741 C C . CYS A 1 88 ? -0.919 5.794 0.306 1.00 71.19 88 CYS A C 1
ATOM 743 O O . CYS A 1 88 ? 0.152 6.401 0.272 1.00 71.19 88 CYS A O 1
ATOM 745 N N . VAL A 1 89 ? -1.506 5.304 -0.778 1.00 68.19 89 VAL A N 1
ATOM 746 C CA . VAL A 1 89 ? -1.089 5.575 -2.152 1.00 68.19 89 VAL A CA 1
ATOM 747 C C . VAL A 1 89 ? -2.099 6.557 -2.738 1.00 68.19 89 VAL A C 1
ATOM 749 O O . VAL A 1 89 ? -3.261 6.214 -2.963 1.00 68.19 89 VAL A O 1
ATOM 752 N N . GLY A 1 90 ? -1.682 7.806 -2.936 1.00 59.28 90 GLY A N 1
ATOM 753 C CA . GLY A 1 90 ? -2.529 8.826 -3.554 1.00 59.28 90 GLY A CA 1
ATOM 754 C C . GLY A 1 90 ? -2.748 8.596 -5.050 1.00 59.28 90 GLY A C 1
ATOM 755 O O . GLY A 1 90 ? -1.903 8.017 -5.730 1.00 59.28 90 GLY A O 1
ATOM 756 N N . ASN A 1 91 ? -3.867 9.104 -5.579 1.00 49.88 91 ASN A N 1
ATOM 757 C CA . ASN A 1 91 ? -4.255 8.961 -6.991 1.00 49.88 91 ASN A CA 1
ATOM 758 C C . ASN A 1 91 ? -3.321 9.617 -8.018 1.00 49.88 91 ASN A C 1
ATOM 760 O O . ASN A 1 91 ? -3.548 9.431 -9.209 1.00 49.88 91 ASN A O 1
ATOM 764 N N . ARG A 1 92 ? -2.251 10.316 -7.611 1.00 48.78 92 ARG A N 1
ATOM 765 C CA . ARG A 1 92 ? -1.267 10.867 -8.565 1.00 48.78 92 ARG A CA 1
ATOM 766 C C . ARG A 1 92 ? -0.559 9.793 -9.405 1.00 48.78 92 ARG A C 1
ATOM 768 O O . ARG A 1 92 ? 0.196 10.131 -10.305 1.00 48.78 92 ARG A O 1
ATOM 775 N N . PHE A 1 93 ? -0.810 8.513 -9.125 1.00 45.25 93 PHE A N 1
ATOM 776 C CA . PHE A 1 93 ? -0.358 7.388 -9.936 1.00 45.25 93 PHE A CA 1
ATOM 777 C C . PHE A 1 93 ? -1.000 7.265 -11.318 1.00 45.25 93 PHE A C 1
ATOM 779 O O . PHE A 1 93 ? -0.424 6.587 -12.159 1.00 45.25 93 PHE A O 1
ATOM 786 N N . TYR A 1 94 ? -2.164 7.877 -11.549 1.00 42.12 94 TYR A N 1
ATOM 787 C CA . TYR A 1 94 ? -2.886 7.762 -12.823 1.00 42.12 94 TYR A CA 1
ATOM 788 C C . TYR A 1 94 ? -2.739 8.989 -13.739 1.00 42.12 94 TYR A C 1
ATOM 790 O O . TYR A 1 94 ? -3.312 8.986 -14.822 1.00 42.12 94 TYR A O 1
ATOM 798 N N . ASP A 1 95 ? -1.981 10.013 -13.329 1.00 37.94 95 ASP A N 1
ATOM 799 C CA . ASP A 1 95 ? -1.845 11.285 -14.063 1.00 37.94 95 ASP A CA 1
ATOM 800 C C . ASP A 1 95 ? -0.551 11.408 -14.902 1.00 37.94 95 ASP A C 1
ATOM 802 O O . ASP A 1 95 ? -0.194 12.512 -15.305 1.00 37.94 95 ASP A O 1
ATOM 806 N N . ASN A 1 96 ? 0.175 10.317 -15.180 1.00 36.44 96 ASN A N 1
ATOM 807 C CA . ASN A 1 96 ? 1.257 10.313 -16.184 1.00 36.44 96 ASN A CA 1
ATOM 808 C C . ASN A 1 96 ? 1.364 8.984 -16.928 1.00 36.44 96 ASN A C 1
ATOM 810 O O . ASN A 1 96 ? 1.612 7.961 -16.249 1.00 36.44 96 ASN A O 1
#